Protein AF-A0A6I1ZJU9-F1 (afdb_monomer_lite)

Radius of gyration: 12.65 Å; chains: 1; bounding box: 31×27×27 Å

Foldseek 3Di:
DDFDDDFDDDPVLVVQVVVCVVVVPPPSVVVSCCVGCVVVVVCRVVVVDD

Sequence (50 aa):
MKKSIILPLTDEELIELQRILLDSDTGGALAFLKNHLEKKVPAAIAGEGH

Secondary structure (DSSP, 8-state):
----------HHHHHHHHHHHHTT-HHHHHHHHHHHHTTHHHHHHHT---

pLDDT: mean 92.71, std 10.7, range [45.0, 98.62]

Structure (mmCIF, N/CA/C/O backbone):
data_AF-A0A6I1ZJU9-F1
#
_entry.id   AF-A0A6I1ZJU9-F1
#
loop_
_atom_site.group_PDB
_atom_site.id
_atom_site.type_symbol
_atom_site.label_atom_id
_atom_site.label_alt_id
_atom_site.label_comp_id
_atom_site.label_asym_id
_atom_site.label_entity_id
_atom_site.label_seq_id
_atom_site.pdbx_PDB_ins_code
_atom_site.Cartn_x
_atom_site.Cartn_y
_atom_site.Cartn_z
_atom_site.occupancy
_atom_site.B_iso_or_equiv
_atom_site.auth_seq_id
_atom_site.auth_comp_id
_atom_site.auth_asym_id
_atom_site.auth_atom_id
_atom_site.pdbx_PDB_model_num
ATOM 1 N N . MET A 1 1 ? 9.230 -18.251 -9.698 1.00 79.81 1 MET A N 1
ATOM 2 C CA . MET A 1 1 ? 10.158 -17.465 -8.847 1.00 79.81 1 MET A CA 1
ATOM 3 C C . MET A 1 1 ? 9.340 -16.537 -7.964 1.00 79.81 1 MET A C 1
ATOM 5 O O . MET A 1 1 ? 8.298 -16.082 -8.420 1.00 79.81 1 MET A O 1
ATOM 9 N N . LYS A 1 2 ? 9.767 -16.281 -6.721 1.00 82.69 2 LYS A N 1
ATOM 10 C CA . LYS A 1 2 ? 9.109 -15.296 -5.846 1.00 82.69 2 LYS A CA 1
ATOM 11 C C . LYS A 1 2 ? 9.710 -13.912 -6.110 1.00 82.69 2 LYS A C 1
ATOM 13 O O . LYS A 1 2 ? 10.926 -13.809 -6.235 1.00 82.69 2 LYS A O 1
ATOM 18 N N . LYS A 1 3 ? 8.867 -12.882 -6.203 1.00 88.38 3 LYS A N 1
ATOM 19 C CA . LYS A 1 3 ? 9.267 -11.471 -6.302 1.00 88.38 3 LYS A CA 1
ATOM 20 C C . LYS A 1 3 ? 8.746 -10.738 -5.068 1.00 88.38 3 LYS A C 1
ATOM 22 O O . LYS A 1 3 ? 7.655 -11.061 -4.601 1.00 88.38 3 LYS A O 1
ATOM 27 N N . SER A 1 4 ? 9.517 -9.799 -4.535 1.00 91.00 4 SER A N 1
ATOM 28 C CA . SER A 1 4 ? 9.140 -8.981 -3.378 1.00 91.00 4 SER A CA 1
ATOM 29 C C . SER A 1 4 ? 9.210 -7.500 -3.735 1.00 91.00 4 SER A C 1
ATOM 31 O O . SER A 1 4 ? 10.024 -7.090 -4.558 1.00 91.00 4 SER A O 1
ATOM 33 N N . ILE A 1 5 ? 8.350 -6.698 -3.109 1.00 92.50 5 ILE A N 1
ATOM 34 C CA . ILE A 1 5 ? 8.403 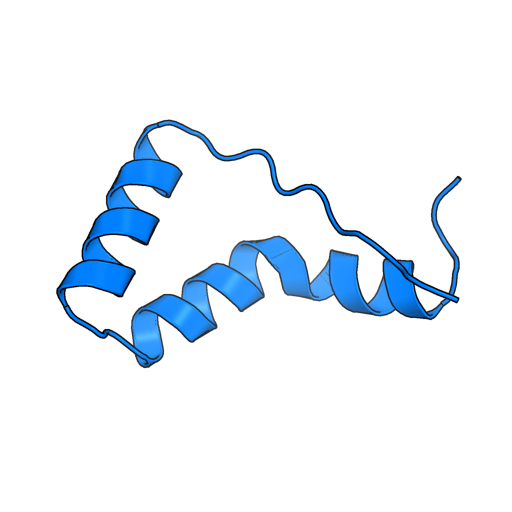-5.238 -3.174 1.00 92.50 5 ILE A CA 1
ATOM 35 C C . ILE A 1 5 ? 8.533 -4.742 -1.738 1.00 92.50 5 ILE A C 1
ATOM 37 O O . ILE A 1 5 ? 7.699 -5.070 -0.897 1.00 92.50 5 ILE A O 1
ATOM 41 N N . ILE A 1 6 ? 9.587 -3.975 -1.463 1.00 93.19 6 ILE A N 1
ATOM 42 C CA . ILE A 1 6 ? 9.758 -3.276 -0.188 1.00 93.19 6 ILE A CA 1
ATOM 43 C C . ILE A 1 6 ? 9.194 -1.867 -0.369 1.00 93.19 6 ILE A C 1
ATOM 45 O O . ILE A 1 6 ? 9.620 -1.127 -1.261 1.00 93.19 6 ILE A O 1
ATOM 49 N N . LEU A 1 7 ? 8.217 -1.509 0.460 1.00 94.75 7 LEU A N 1
ATOM 50 C CA . LEU A 1 7 ? 7.612 -0.185 0.476 1.00 94.75 7 LEU A CA 1
ATOM 51 C C . LEU A 1 7 ? 7.975 0.513 1.794 1.00 94.75 7 LEU A C 1
ATOM 53 O O . LEU A 1 7 ? 7.326 0.240 2.801 1.00 94.75 7 LEU A O 1
ATOM 57 N N . PRO A 1 8 ? 9.021 1.359 1.820 1.00 95.12 8 PRO A N 1
ATOM 58 C CA . PRO A 1 8 ? 9.244 2.242 2.957 1.00 95.12 8 PRO A CA 1
ATOM 59 C C . PRO A 1 8 ? 8.106 3.262 3.022 1.00 95.12 8 PRO A C 1
ATOM 61 O O . PRO A 1 8 ? 7.688 3.774 1.983 1.00 95.12 8 PRO A O 1
ATOM 64 N N . LEU A 1 9 ? 7.628 3.519 4.235 1.00 97.75 9 LEU A N 1
ATOM 65 C CA . LEU A 1 9 ? 6.558 4.460 4.538 1.00 97.75 9 LEU A CA 1
ATOM 66 C C . LEU A 1 9 ? 7.053 5.449 5.590 1.00 97.75 9 LEU A C 1
ATOM 68 O O . LEU A 1 9 ? 7.844 5.091 6.466 1.00 97.75 9 LEU A O 1
ATOM 72 N N . THR A 1 10 ? 6.579 6.678 5.489 1.00 98.31 10 THR A N 1
ATOM 73 C CA . THR A 1 10 ? 6.682 7.698 6.531 1.00 98.31 10 THR A CA 1
ATOM 74 C C . THR A 1 10 ? 5.725 7.394 7.685 1.00 98.31 10 THR A C 1
ATOM 76 O O . THR A 1 10 ? 4.801 6.587 7.555 1.00 98.31 10 THR A O 1
ATOM 79 N N . ASP A 1 11 ? 5.912 8.070 8.818 1.00 98.50 11 ASP A N 1
ATOM 80 C CA . ASP A 1 11 ? 5.018 7.930 9.972 1.00 98.50 11 ASP A CA 1
ATOM 81 C C . ASP A 1 11 ? 3.564 8.303 9.624 1.00 98.50 11 ASP A C 1
ATOM 83 O O . ASP A 1 11 ? 2.626 7.632 10.054 1.00 98.50 11 ASP A O 1
ATOM 87 N N . GLU A 1 12 ? 3.366 9.330 8.792 1.00 98.31 12 GLU A N 1
ATOM 88 C CA . GLU A 1 12 ? 2.040 9.764 8.331 1.00 98.31 12 GLU A CA 1
ATOM 89 C C . GLU A 1 12 ? 1.364 8.690 7.468 1.00 98.31 12 GLU A C 1
ATOM 91 O O . GLU A 1 12 ? 0.199 8.349 7.688 1.00 98.31 12 GLU A O 1
ATOM 96 N N . GLU A 1 13 ? 2.112 8.095 6.538 1.00 98.25 13 GLU A N 1
ATOM 97 C CA . GLU A 1 13 ? 1.619 7.016 5.676 1.00 98.25 13 GLU A CA 1
ATOM 98 C C . GLU A 1 13 ? 1.318 5.736 6.475 1.00 98.25 13 GLU A C 1
ATOM 100 O O . GLU A 1 13 ? 0.383 5.004 6.142 1.00 98.25 13 GLU A O 1
ATOM 105 N N . LEU A 1 14 ? 2.065 5.461 7.553 1.00 98.50 14 LEU A N 1
ATOM 106 C CA . LEU A 1 14 ? 1.778 4.346 8.462 1.00 98.50 14 LEU A CA 1
ATOM 107 C C . LEU A 1 14 ? 0.458 4.545 9.214 1.00 98.50 14 LEU A C 1
ATOM 109 O O . LEU A 1 14 ? -0.325 3.599 9.331 1.00 98.50 14 LEU A O 1
ATOM 113 N N . ILE A 1 15 ? 0.190 5.762 9.692 1.00 98.56 15 ILE A N 1
ATOM 114 C CA . ILE A 1 15 ? -1.074 6.104 10.361 1.00 98.56 15 ILE A CA 1
ATOM 115 C C . ILE A 1 15 ? -2.243 5.998 9.376 1.00 98.56 15 ILE A C 1
ATOM 117 O O . ILE A 1 15 ? -3.290 5.437 9.712 1.00 98.56 15 ILE A O 1
ATOM 121 N N . GLU A 1 16 ? -2.072 6.498 8.152 1.00 98.38 16 GLU A N 1
ATOM 122 C CA . GLU A 1 16 ? -3.088 6.381 7.106 1.00 98.38 16 GLU A CA 1
ATOM 123 C C . GLU A 1 16 ? -3.393 4.914 6.781 1.00 98.38 16 GLU A C 1
ATOM 125 O O . GLU A 1 16 ? -4.562 4.516 6.763 1.00 98.38 16 GLU A O 1
ATOM 130 N N . LEU A 1 17 ? -2.355 4.095 6.590 1.00 98.38 17 LEU A N 1
ATOM 131 C CA . LEU A 1 17 ? -2.515 2.670 6.324 1.00 98.38 17 LEU A CA 1
ATOM 132 C C . LEU A 1 17 ? -3.211 1.959 7.490 1.00 98.38 17 LEU A C 1
ATOM 134 O O . LEU A 1 17 ? -4.102 1.140 7.265 1.00 98.38 17 LEU A O 1
ATOM 138 N N . GLN A 1 18 ? -2.855 2.293 8.733 1.00 98.56 18 GLN A N 1
ATOM 139 C CA . GLN A 1 18 ? -3.522 1.748 9.913 1.00 98.56 18 GLN A CA 1
ATOM 140 C C . GLN A 1 18 ? -5.019 2.080 9.914 1.00 98.56 18 GLN A C 1
ATOM 142 O O . GLN A 1 18 ? -5.833 1.182 10.135 1.00 98.56 18 GLN A O 1
ATOM 147 N N . ARG A 1 19 ? -5.395 3.335 9.631 1.00 98.56 19 ARG A N 1
ATOM 148 C CA . ARG A 1 19 ? -6.802 3.759 9.550 1.00 98.56 19 ARG A CA 1
ATOM 149 C C . ARG A 1 19 ? -7.560 2.985 8.474 1.00 98.56 19 ARG A C 1
ATOM 151 O O . ARG A 1 19 ? -8.613 2.428 8.761 1.00 98.56 19 ARG A O 1
ATOM 158 N N . ILE A 1 20 ? -6.997 2.894 7.269 1.00 98.62 20 ILE A N 1
ATOM 159 C CA . ILE A 1 20 ? -7.591 2.154 6.145 1.00 98.62 20 ILE A CA 1
ATOM 160 C C . ILE A 1 20 ? -7.915 0.709 6.547 1.00 98.62 20 ILE A C 1
ATOM 162 O O . ILE A 1 20 ? -9.000 0.207 6.252 1.00 98.62 20 ILE A O 1
ATOM 166 N N . LEU A 1 21 ? -6.980 0.042 7.230 1.00 98.38 21 LEU A N 1
ATOM 167 C CA . LEU A 1 21 ? -7.149 -1.344 7.664 1.00 98.38 21 LEU A CA 1
ATOM 168 C C . LEU A 1 21 ? -8.205 -1.486 8.765 1.00 98.38 21 LEU A C 1
ATOM 170 O O . LEU A 1 21 ? -9.000 -2.424 8.716 1.00 98.38 21 LEU A O 1
ATOM 174 N N . LEU A 1 22 ? -8.227 -0.572 9.738 1.00 98.62 22 LEU A N 1
ATOM 175 C CA . LEU A 1 22 ? -9.215 -0.576 10.821 1.00 98.62 22 LEU A CA 1
ATOM 176 C C . LEU A 1 22 ? -10.635 -0.350 10.295 1.00 98.62 22 LEU A C 1
ATOM 178 O O . LEU A 1 22 ? -11.554 -1.072 10.680 1.00 98.62 22 LEU A O 1
ATOM 182 N N . ASP A 1 23 ? -10.792 0.593 9.371 1.00 98.44 23 ASP A N 1
ATOM 183 C CA . ASP A 1 23 ? -12.091 0.975 8.818 1.00 98.44 23 ASP A CA 1
ATOM 184 C C . ASP A 1 23 ? -12.550 0.038 7.686 1.00 98.44 23 ASP A C 1
ATOM 186 O O . ASP A 1 23 ? -13.660 0.175 7.172 1.00 98.44 23 ASP A O 1
ATOM 190 N N . SER A 1 24 ? -11.712 -0.931 7.289 1.00 97.94 24 SER A N 1
ATOM 191 C CA . SER A 1 24 ? -11.925 -1.772 6.102 1.00 97.94 24 SER A CA 1
ATOM 192 C C . SER A 1 24 ? -12.212 -0.943 4.840 1.00 97.94 24 SER A C 1
ATOM 194 O O . SER A 1 24 ? -13.006 -1.337 3.978 1.00 97.94 24 SER A O 1
ATOM 196 N N . ASP A 1 25 ? -11.559 0.215 4.725 1.00 98.25 25 ASP A N 1
ATOM 197 C CA . ASP A 1 25 ? -11.757 1.157 3.628 1.00 98.25 25 ASP A CA 1
ATOM 198 C C . ASP A 1 25 ? -11.101 0.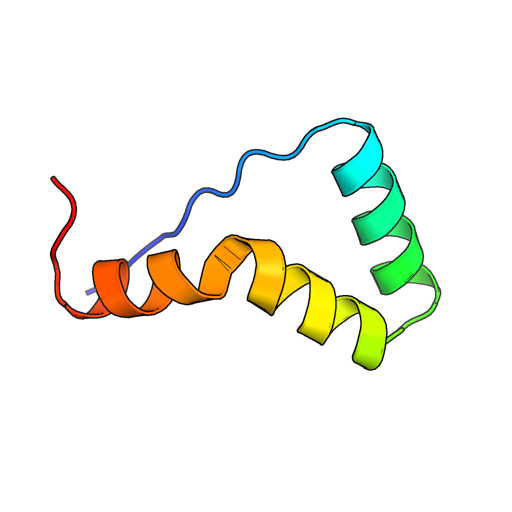635 2.345 1.00 98.25 25 ASP A C 1
ATOM 200 O O . ASP A 1 25 ? -9.936 0.887 2.033 1.00 98.25 25 ASP A O 1
ATOM 204 N N . THR A 1 26 ? -11.879 -0.111 1.567 1.00 98.31 26 THR A N 1
ATOM 205 C CA . THR A 1 26 ? -11.432 -0.658 0.280 1.00 98.31 26 THR A CA 1
ATOM 206 C C . THR A 1 26 ? -11.033 0.424 -0.729 1.00 98.31 26 THR A C 1
ATOM 208 O O . THR A 1 26 ? -10.125 0.200 -1.536 1.00 98.31 26 THR A O 1
ATOM 211 N N . GLY A 1 27 ? -11.673 1.598 -0.682 1.00 98.38 27 GLY A N 1
ATOM 212 C CA . GLY A 1 27 ? -11.380 2.715 -1.577 1.00 98.38 27 GLY A CA 1
ATOM 213 C C . GLY A 1 27 ? -10.044 3.361 -1.232 1.00 98.38 27 GLY A C 1
ATOM 214 O O . GLY A 1 27 ? -9.183 3.504 -2.107 1.00 98.38 27 GLY A O 1
ATOM 215 N N . GLY A 1 28 ? -9.847 3.664 0.051 1.00 98.25 28 GLY A N 1
ATOM 216 C CA . GLY A 1 28 ? -8.583 4.158 0.590 1.00 98.25 28 GLY A CA 1
ATOM 217 C C . GLY A 1 28 ? -7.436 3.181 0.348 1.00 98.25 28 GLY A C 1
ATOM 218 O O . GLY A 1 28 ? -6.379 3.588 -0.130 1.00 98.25 28 GLY A O 1
ATOM 219 N N . ALA A 1 29 ? -7.657 1.880 0.554 1.00 98.31 29 ALA A N 1
ATOM 220 C CA . ALA A 1 29 ? -6.655 0.851 0.276 1.00 98.31 29 ALA A CA 1
ATOM 221 C C . ALA A 1 29 ? -6.209 0.857 -1.192 1.00 98.31 29 ALA A C 1
ATOM 223 O O . ALA A 1 29 ? -5.010 0.832 -1.480 1.00 98.31 29 ALA A O 1
ATOM 224 N N . LEU A 1 30 ? -7.153 0.924 -2.136 1.00 98.31 30 LEU A N 1
ATOM 225 C CA . LEU A 1 30 ? -6.811 0.964 -3.556 1.00 98.31 30 LEU A CA 1
ATOM 226 C C . LEU A 1 30 ? -6.063 2.252 -3.924 1.00 98.31 30 LEU A C 1
ATOM 228 O O . LEU A 1 30 ? -5.094 2.193 -4.685 1.00 98.31 30 LEU A O 1
ATOM 232 N N 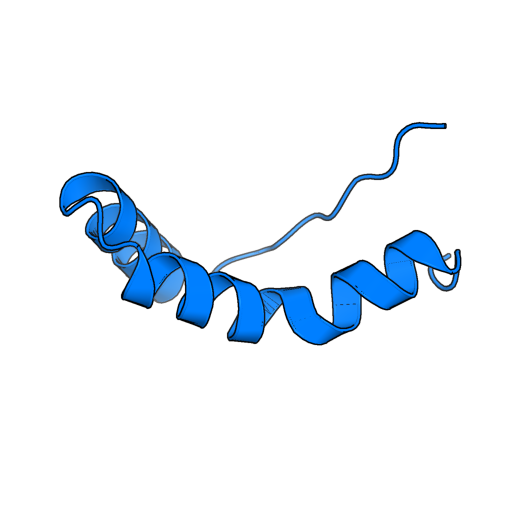. ALA A 1 31 ? -6.491 3.399 -3.392 1.00 98.25 31 ALA A N 1
ATOM 233 C CA . ALA A 1 31 ? -5.820 4.677 -3.617 1.00 98.25 31 ALA A CA 1
ATOM 234 C C . ALA A 1 31 ? -4.379 4.656 -3.081 1.00 98.25 31 ALA A C 1
ATOM 236 O O . ALA A 1 31 ? -3.448 5.005 -3.811 1.00 98.25 31 ALA A O 1
ATOM 237 N N . PHE A 1 32 ? -4.183 4.150 -1.861 1.00 98.00 32 PHE A N 1
ATOM 238 C CA . PHE A 1 32 ? -2.874 3.998 -1.232 1.00 98.00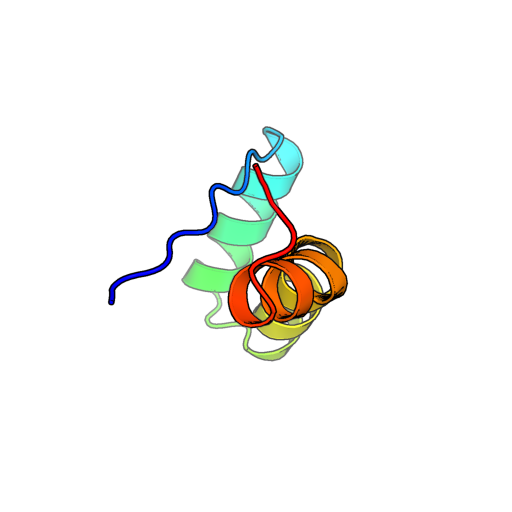 32 PHE A CA 1
ATOM 239 C C . PHE A 1 32 ? -1.953 3.096 -2.062 1.00 98.00 32 PHE A C 1
ATOM 241 O O . PHE A 1 32 ? -0.813 3.462 -2.351 1.00 98.00 32 PHE A O 1
ATOM 248 N N . LEU A 1 33 ? -2.445 1.939 -2.518 1.00 97.44 33 LEU A N 1
ATOM 249 C CA . LEU A 1 33 ? -1.661 1.028 -3.357 1.00 97.44 33 LEU A CA 1
ATOM 250 C C . LEU A 1 33 ? -1.298 1.657 -4.704 1.00 97.44 33 LEU A C 1
ATOM 252 O O . LEU A 1 33 ? -0.163 1.505 -5.148 1.00 97.44 33 LEU A O 1
ATOM 256 N N . LYS A 1 34 ? -2.217 2.382 -5.350 1.00 97.00 34 LYS A N 1
ATOM 257 C CA . LYS A 1 34 ? -1.907 3.085 -6.603 1.00 97.00 34 LYS A CA 1
ATOM 258 C C . LYS A 1 34 ? -0.818 4.131 -6.396 1.00 97.00 34 LYS A C 1
ATOM 260 O O . LYS A 1 34 ? 0.183 4.094 -7.105 1.00 97.00 34 LYS A O 1
ATOM 265 N N . ASN A 1 35 ? -0.958 4.982 -5.381 1.00 97.25 35 ASN A N 1
ATOM 266 C CA . ASN A 1 35 ? 0.017 6.035 -5.103 1.00 97.25 35 ASN A CA 1
ATOM 267 C C . ASN A 1 35 ? 1.440 5.478 -4.902 1.00 97.25 35 ASN A C 1
ATOM 269 O O . ASN A 1 35 ? 2.413 6.027 -5.412 1.00 97.25 35 ASN A O 1
ATOM 273 N N . HIS A 1 36 ? 1.560 4.340 -4.213 1.00 96.81 36 HIS A N 1
ATOM 274 C CA . HIS A 1 36 ? 2.859 3.801 -3.814 1.00 96.81 36 HIS A CA 1
ATOM 275 C C . HIS A 1 36 ? 3.444 2.746 -4.761 1.00 96.81 36 HIS A C 1
ATOM 277 O O . HIS A 1 36 ? 4.670 2.592 -4.836 1.00 96.81 36 HIS A O 1
ATOM 283 N N . LEU A 1 37 ? 2.595 1.973 -5.446 1.00 96.31 37 LEU A N 1
ATOM 284 C CA . LEU A 1 37 ? 2.995 0.743 -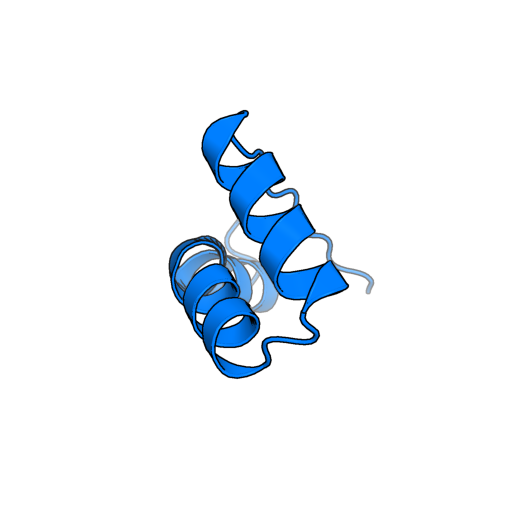6.136 1.00 96.31 37 LEU A CA 1
ATOM 285 C C . LEU A 1 37 ? 2.702 0.724 -7.639 1.00 96.31 37 LEU A C 1
ATOM 287 O O . LEU A 1 37 ? 3.207 -0.178 -8.310 1.00 96.31 37 LEU A O 1
ATOM 291 N N . GLU A 1 38 ? 1.968 1.698 -8.191 1.00 94.50 38 GLU A N 1
ATOM 292 C CA . GLU A 1 38 ? 1.529 1.688 -9.600 1.00 94.50 38 GLU A CA 1
ATOM 293 C C . GLU A 1 38 ? 2.681 1.482 -10.597 1.00 94.50 38 GLU A C 1
ATOM 295 O O . GLU A 1 38 ? 2.530 0.746 -11.567 1.00 94.50 38 GLU A O 1
ATOM 300 N N . LYS A 1 39 ? 3.863 2.051 -10.326 1.00 92.12 39 LYS A N 1
ATOM 301 C CA . LYS A 1 39 ? 5.062 1.869 -11.167 1.00 92.12 39 LYS A CA 1
ATOM 302 C C . LYS A 1 39 ? 5.969 0.726 -10.705 1.00 92.12 39 LYS A C 1
ATOM 304 O O . LYS A 1 39 ? 6.630 0.092 -11.524 1.00 92.12 39 LYS A O 1
ATOM 309 N N . LYS A 1 40 ? 5.993 0.436 -9.399 1.00 92.25 40 LYS A N 1
ATOM 310 C CA . LYS A 1 40 ? 6.873 -0.588 -8.807 1.00 92.25 40 LYS A CA 1
ATOM 311 C C . LYS A 1 40 ? 6.438 -2.001 -9.187 1.00 92.25 40 LYS A C 1
ATOM 313 O O . LYS A 1 40 ? 7.288 -2.858 -9.408 1.00 92.25 40 LYS A O 1
ATOM 318 N N . VAL A 1 41 ? 5.129 -2.247 -9.280 1.00 93.69 41 VAL A N 1
ATOM 319 C CA . VAL A 1 41 ? 4.585 -3.572 -9.617 1.00 93.69 41 VAL A CA 1
ATOM 320 C C . VAL A 1 41 ? 4.925 -3.981 -11.057 1.00 93.69 41 VAL A C 1
ATOM 322 O O . VAL A 1 41 ? 5.500 -5.060 -11.219 1.00 93.69 41 VAL A O 1
ATOM 325 N N . PRO A 1 42 ? 4.668 -3.161 -12.097 1.00 93.06 42 PRO A N 1
ATOM 326 C CA . PRO A 1 42 ? 5.084 -3.485 -13.461 1.00 93.06 42 PRO A CA 1
ATOM 327 C C . PRO A 1 42 ? 6.596 -3.690 -13.600 1.00 93.06 42 PRO A C 1
ATOM 329 O O . PRO A 1 42 ? 7.008 -4.682 -14.196 1.00 93.06 42 PRO A O 1
ATOM 332 N N . ALA A 1 43 ? 7.417 -2.825 -12.991 1.00 91.12 43 ALA A N 1
ATOM 333 C CA . ALA A 1 43 ? 8.878 -2.948 -13.024 1.00 91.12 43 ALA A CA 1
ATOM 334 C C . ALA A 1 43 ? 9.356 -4.266 -12.390 1.00 91.12 43 ALA A C 1
ATOM 336 O O . ALA A 1 43 ? 10.117 -5.029 -12.994 1.00 91.12 43 ALA A O 1
ATOM 337 N N . ALA A 1 44 ? 8.811 -4.608 -11.215 1.00 91.19 44 ALA A N 1
ATOM 338 C CA . ALA A 1 44 ? 9.088 -5.882 -10.566 1.00 91.19 44 ALA A CA 1
ATOM 339 C C . ALA A 1 44 ? 8.688 -7.064 -11.463 1.00 91.19 44 ALA A C 1
ATOM 341 O O . ALA A 1 44 ? 9.443 -8.029 -11.572 1.00 91.19 44 ALA A O 1
ATOM 342 N N . ILE A 1 45 ? 7.540 -7.006 -12.149 1.00 92.06 45 ILE A N 1
ATOM 343 C CA . ILE A 1 45 ? 7.086 -8.058 -13.074 1.00 92.06 45 ILE A CA 1
ATOM 344 C C . ILE A 1 45 ? 8.008 -8.176 -14.295 1.00 92.06 45 ILE A C 1
ATOM 346 O O . ILE A 1 45 ? 8.380 -9.304 -14.629 1.00 92.06 45 ILE A O 1
ATOM 350 N N . ALA A 1 46 ? 8.421 -7.060 -14.894 1.00 88.56 46 ALA A N 1
ATOM 351 C CA . ALA A 1 46 ? 9.309 -7.017 -16.057 1.00 88.56 46 ALA A CA 1
ATOM 352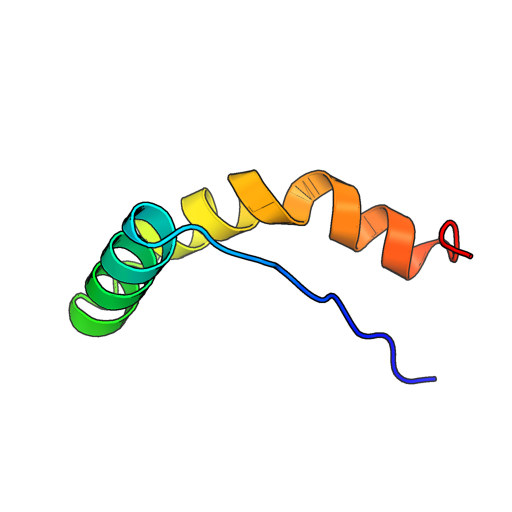 C C . ALA A 1 46 ? 10.741 -7.492 -15.746 1.00 88.56 46 ALA A C 1
ATOM 354 O O . ALA A 1 46 ? 11.431 -7.977 -16.637 1.00 88.56 46 ALA A O 1
ATOM 355 N N . GLY A 1 47 ? 11.167 -7.426 -14.478 1.00 78.19 47 GLY A N 1
ATOM 356 C CA . GLY A 1 47 ? 12.548 -7.730 -14.086 1.00 78.19 47 GLY A CA 1
ATOM 357 C C . GLY A 1 47 ? 13.495 -6.537 -14.243 1.00 78.19 47 GLY A C 1
ATOM 358 O O . GLY A 1 47 ? 14.708 -6.712 -14.198 1.00 78.19 47 GLY A O 1
ATOM 359 N N . GLU A 1 48 ? 12.947 -5.334 -14.403 1.00 63.53 48 GLU A N 1
ATOM 360 C CA . GLU A 1 48 ? 13.688 -4.076 -14.407 1.00 63.53 48 GLU A CA 1
ATOM 361 C C . GLU A 1 48 ? 13.890 -3.639 -12.950 1.00 63.53 48 GLU A C 1
ATOM 363 O O . GLU A 1 48 ? 13.020 -3.018 -12.339 1.00 63.53 48 GLU A O 1
ATOM 368 N N . GLY A 1 49 ? 15.002 -4.056 -12.344 1.00 58.00 49 GLY A N 1
ATOM 369 C CA . GLY A 1 49 ? 15.281 -3.766 -10.937 1.00 58.00 49 GLY A CA 1
ATOM 370 C C . GLY A 1 49 ? 16.399 -4.619 -10.349 1.00 58.00 49 GLY A C 1
ATOM 371 O O . GLY A 1 49 ? 16.142 -5.440 -9.467 1.00 58.00 49 GLY A O 1
ATOM 372 N N . HIS A 1 50 ? 17.619 -4.403 -10.841 1.00 45.00 50 HIS A N 1
ATOM 373 C CA . HIS A 1 50 ? 18.871 -4.621 -10.118 1.00 45.00 50 HIS A CA 1
ATOM 374 C C . HIS A 1 50 ? 19.686 -3.335 -10.199 1.00 45.00 50 HIS A C 1
ATOM 376 O O . HIS A 1 50 ? 19.741 -2.768 -11.314 1.00 45.00 50 HIS A O 1
#